Protein AF-A0A4U2ZVJ0-F1 (afdb_monomer_lite)

Foldseek 3Di:
DDPDPDPVVVVVVVVVVVVVVVVVLVVLLVCLVVCCVPVVDDSVVSVVVSVVVVVVVVVVVVVLVVVCVVPNDPVSVVVVVVD

pLDDT: mean 82.91, std 9.96, range [40.47, 93.0]

Sequence (83 aa):
MKKSNVNPWLVVLGTVIVQMGLGTIYTWSLFNQPLVSKYGWSLNAVAITFSITSLSLAFSTLFASKLQEKWGLRKLIMIAGLA

Secondary structure (DSSP, 8-state):
-------HHHHHHHHHHHHHHHHHHHHHHHHHHHHHHHH---HHHHHHHHHHHHHHHHHHHHHHHHHHHHH-HHHHHHHHHH-

InterPro domains:
  IPR020846 Major facilitator superfamily domain [PS50850] (7-83)
  IPR036259 MFS transporter superfamily [G3DSA:1.20.1250.20] (3-83)
  IPR036259 MFS transporter superfamily [SSF103473] (7-81)

Radius of gyration: 17.45 Å; chains: 1; bounding box: 42×22×49 Å

Organism: NCBI:txid1890302

Structure (mmCIF, N/CA/C/O backbone):
data_AF-A0A4U2ZVJ0-F1
#
_entry.id   AF-A0A4U2ZVJ0-F1
#
loop_
_atom_site.group_PDB
_atom_site.id
_atom_site.type_symbol
_atom_site.label_atom_id
_atom_site.label_alt_id
_atom_site.label_comp_id
_atom_site.label_asym_id
_atom_site.label_entity_id
_atom_site.label_seq_id
_atom_site.pdbx_PDB_ins_code
_atom_site.Cartn_x
_atom_site.Cartn_y
_atom_site.Cartn_z
_atom_site.occupancy
_atom_site.B_iso_or_equiv
_atom_site.auth_seq_id
_atom_site.auth_comp_id
_atom_site.auth_asym_id
_atom_site.auth_atom_id
_atom_site.pdbx_PDB_model_num
ATOM 1 N N . MET A 1 1 ? -22.716 2.605 25.770 1.00 40.47 1 MET A N 1
ATOM 2 C CA . MET A 1 1 ? -22.091 2.009 24.566 1.00 40.47 1 MET A CA 1
ATOM 3 C C . MET A 1 1 ? -23.198 1.615 23.593 1.00 40.47 1 MET A C 1
ATOM 5 O O . MET A 1 1 ? -23.997 0.751 23.929 1.00 40.47 1 MET A O 1
ATOM 9 N N . LYS A 1 2 ? -23.332 2.293 22.443 1.00 41.53 2 LYS A N 1
ATOM 10 C CA . LYS A 1 2 ? -24.336 1.928 21.424 1.00 41.53 2 LYS A CA 1
ATOM 11 C C . LYS A 1 2 ? -23.955 0.558 20.847 1.00 41.53 2 LYS A C 1
ATOM 13 O O . LYS A 1 2 ? -22.946 0.468 20.156 1.00 41.53 2 LYS A O 1
ATOM 18 N N . LYS A 1 3 ? -24.740 -0.489 21.133 1.00 46.06 3 LYS A N 1
ATOM 19 C CA . LYS A 1 3 ? -24.672 -1.773 20.417 1.00 46.06 3 LYS A CA 1
ATOM 20 C C . LYS A 1 3 ? -25.069 -1.507 18.967 1.00 46.06 3 LYS A C 1
ATOM 22 O O . LYS A 1 3 ? -26.250 -1.413 18.649 1.00 46.06 3 LYS A O 1
ATOM 27 N N . SER A 1 4 ? -24.091 -1.300 18.096 1.00 57.56 4 SER A N 1
ATOM 28 C CA . SER A 1 4 ? -24.331 -1.342 16.662 1.00 57.56 4 SER A CA 1
ATOM 29 C C . SER A 1 4 ? -24.444 -2.813 16.258 1.00 57.56 4 SER A C 1
ATOM 31 O O . SER A 1 4 ? -23.546 -3.606 16.525 1.00 57.56 4 SER A O 1
ATOM 33 N N . ASN A 1 5 ? -25.557 -3.188 15.624 1.00 65.69 5 ASN A N 1
ATOM 34 C CA . ASN A 1 5 ? -25.743 -4.498 14.991 1.00 65.69 5 ASN A CA 1
ATOM 35 C C . ASN A 1 5 ? -24.885 -4.591 13.716 1.00 65.69 5 ASN A C 1
ATOM 37 O O . ASN A 1 5 ? -25.402 -4.742 12.612 1.00 65.69 5 ASN A O 1
ATOM 41 N N . VAL A 1 6 ? -23.569 -4.402 13.831 1.00 71.06 6 VAL A N 1
ATOM 42 C CA . VAL A 1 6 ? -22.663 -4.629 12.705 1.00 71.06 6 VAL A CA 1
ATOM 43 C C . VAL A 1 6 ? -22.458 -6.131 12.613 1.00 71.06 6 VAL A C 1
ATOM 45 O O . VAL A 1 6 ? -21.892 -6.726 13.525 1.00 71.06 6 VAL A O 1
ATOM 48 N N . ASN A 1 7 ? -22.937 -6.740 11.527 1.00 85.69 7 ASN A N 1
ATOM 49 C CA . ASN A 1 7 ? -22.698 -8.153 11.267 1.00 85.69 7 ASN A CA 1
ATOM 50 C C . ASN A 1 7 ? -21.175 -8.380 11.134 1.00 85.69 7 ASN A C 1
ATOM 52 O O . ASN A 1 7 ? -20.576 -7.818 10.211 1.00 85.69 7 ASN A O 1
ATOM 56 N N . PRO A 1 8 ? -20.538 -9.175 12.016 1.00 85.69 8 PRO A N 1
ATOM 57 C CA . PRO A 1 8 ? -19.096 -9.417 11.969 1.00 85.69 8 PRO A CA 1
ATOM 58 C C . PRO A 1 8 ? -18.629 -9.962 10.615 1.00 85.69 8 PRO A C 1
ATOM 60 O O . PRO A 1 8 ? -17.552 -9.604 10.147 1.00 85.69 8 PRO A O 1
ATOM 63 N N . TRP A 1 9 ? -19.473 -10.744 9.935 1.00 91.62 9 TRP A N 1
ATOM 64 C CA . TRP A 1 9 ? -19.183 -11.286 8.607 1.00 91.62 9 TRP A CA 1
ATOM 65 C C . TRP A 1 9 ? -19.024 -10.209 7.532 1.00 91.62 9 TRP A C 1
ATOM 67 O O . TRP A 1 9 ? -18.196 -10.363 6.640 1.00 91.62 9 TRP A O 1
ATOM 77 N N . LEU A 1 10 ? -19.750 -9.089 7.635 1.00 86.75 10 LEU A N 1
ATOM 78 C CA . LEU A 1 10 ? -19.572 -7.958 6.716 1.00 86.75 10 LEU A CA 1
ATOM 79 C C . LEU A 1 10 ? -18.224 -7.264 6.930 1.00 86.75 10 LEU A C 1
ATOM 81 O O . LEU A 1 10 ? -17.612 -6.805 5.970 1.00 86.75 10 LEU A O 1
ATOM 85 N N . VAL A 1 11 ? -17.746 -7.207 8.177 1.00 87.00 11 VAL A N 1
ATOM 86 C CA . VAL A 1 11 ? -16.416 -6.662 8.483 1.00 87.00 11 VAL A CA 1
ATOM 87 C C . VAL A 1 11 ? -15.337 -7.578 7.914 1.00 87.00 11 VAL A C 1
ATOM 89 O O . VAL A 1 11 ? -14.426 -7.089 7.258 1.00 87.00 11 VAL A O 1
ATOM 92 N N . VAL A 1 12 ? -15.470 -8.896 8.094 1.00 91.38 12 VAL A N 1
ATOM 93 C CA . VAL A 1 12 ? -14.535 -9.882 7.526 1.00 91.38 12 VAL A CA 1
ATOM 94 C C . VAL A 1 12 ? -14.487 -9.779 6.002 1.00 91.38 12 VAL A C 1
ATOM 96 O O . VAL A 1 12 ? -13.398 -9.687 5.442 1.00 91.38 12 VAL A O 1
ATOM 99 N N . LEU A 1 13 ? -15.644 -9.724 5.337 1.00 92.31 13 LEU A N 1
ATOM 100 C CA . LEU A 1 13 ? -15.715 -9.571 3.883 1.00 92.31 13 LEU A CA 1
ATOM 101 C C . LEU A 1 13 ? -15.016 -8.287 3.412 1.00 92.31 13 LEU A C 1
ATOM 103 O O . LEU A 1 13 ? -14.218 -8.331 2.478 1.00 92.31 13 LEU A O 1
ATOM 107 N N . GLY A 1 14 ? -15.265 -7.160 4.0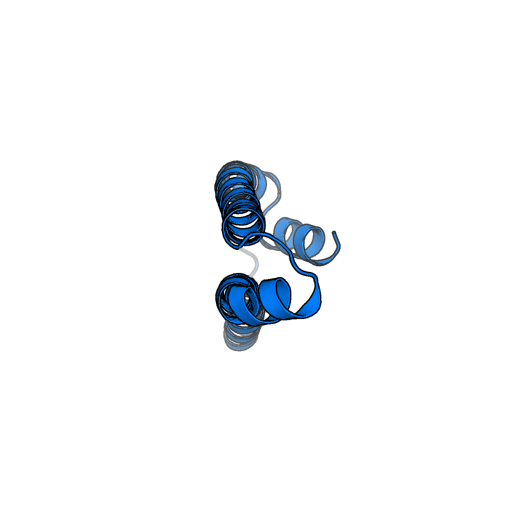86 1.00 89.00 14 GLY A N 1
ATOM 108 C CA . GLY A 1 14 ? -14.593 -5.894 3.786 1.00 89.00 14 GLY A CA 1
ATOM 109 C C . GLY A 1 14 ? -13.074 -5.983 3.952 1.00 89.00 14 GLY A C 1
ATOM 110 O O . GLY A 1 14 ? -12.333 -5.541 3.077 1.00 89.00 14 GLY A O 1
ATOM 111 N N . THR A 1 15 ? -12.603 -6.615 5.029 1.00 88.62 15 THR A N 1
ATOM 112 C CA . THR A 1 15 ? -11.170 -6.841 5.257 1.00 88.62 15 THR A CA 1
ATOM 113 C C . THR A 1 15 ? -10.552 -7.703 4.156 1.00 88.62 15 THR A C 1
ATOM 115 O O . THR A 1 15 ? -9.472 -7.373 3.675 1.00 88.62 15 THR A O 1
ATOM 118 N N . VAL A 1 16 ? -11.227 -8.767 3.708 1.00 92.31 16 VAL A N 1
ATOM 119 C CA . VAL A 1 16 ? -10.742 -9.611 2.600 1.00 92.31 16 VAL A CA 1
ATOM 120 C C . VAL A 1 16 ? -10.592 -8.798 1.314 1.00 92.31 16 VAL A C 1
ATOM 122 O O . VAL A 1 16 ? -9.551 -8.884 0.669 1.00 92.31 16 VAL A O 1
ATOM 125 N N . ILE A 1 17 ? -11.573 -7.958 0.973 1.00 89.75 17 ILE A N 1
ATOM 126 C CA . ILE A 1 17 ? -11.516 -7.100 -0.223 1.00 89.75 17 ILE A CA 1
ATOM 127 C C . ILE A 1 17 ? -10.324 -6.132 -0.153 1.00 89.75 17 ILE A C 1
ATOM 129 O O . ILE A 1 17 ? -9.580 -5.998 -1.125 1.00 89.75 17 ILE A O 1
ATOM 133 N N . VAL A 1 18 ? -10.092 -5.497 1.001 1.00 87.75 18 VAL A N 1
ATOM 134 C CA . VAL A 1 18 ? -8.939 -4.598 1.195 1.00 87.75 18 VAL A CA 1
ATOM 135 C C . VAL A 1 18 ? -7.612 -5.358 1.067 1.00 87.75 18 VAL A C 1
ATOM 137 O O . VAL A 1 18 ? -6.693 -4.882 0.401 1.00 87.75 18 VAL A O 1
ATOM 140 N N . GLN A 1 19 ? -7.520 -6.564 1.636 1.00 87.62 19 GLN A N 1
ATOM 141 C CA . GLN A 1 19 ? -6.323 -7.408 1.538 1.00 87.62 19 GLN A CA 1
ATOM 142 C C . GLN A 1 19 ? -6.050 -7.873 0.100 1.00 87.62 19 GLN A C 1
ATOM 144 O O . GLN A 1 19 ? -4.892 -7.940 -0.311 1.00 87.62 19 GLN A O 1
ATOM 149 N N . MET A 1 20 ? -7.092 -8.134 -0.696 1.00 87.56 20 MET A N 1
ATOM 150 C CA . MET A 1 20 ? -6.933 -8.408 -2.129 1.00 87.56 20 MET A CA 1
ATOM 151 C C . MET A 1 20 ? -6.320 -7.211 -2.867 1.00 87.56 20 MET A C 1
ATOM 153 O O . MET A 1 20 ? -5.460 -7.407 -3.723 1.00 87.56 20 MET A O 1
ATOM 157 N N . GLY A 1 21 ? -6.687 -5.981 -2.490 1.00 83.62 21 GLY A N 1
ATOM 158 C CA . GLY A 1 21 ? -6.067 -4.761 -3.016 1.00 83.62 21 GLY A CA 1
ATOM 159 C C . GLY A 1 21 ? -4.555 -4.697 -2.766 1.00 83.62 21 GLY A C 1
ATOM 160 O O . GLY A 1 21 ? -3.798 -4.358 -3.676 1.00 83.62 21 GLY A O 1
ATOM 161 N N . LEU A 1 22 ? -4.086 -5.103 -1.580 1.00 81.19 22 LEU A N 1
ATOM 162 C CA . LEU A 1 22 ? -2.645 -5.218 -1.301 1.00 81.19 22 LEU A CA 1
ATOM 163 C C . LEU A 1 22 ? -1.971 -6.308 -2.153 1.00 81.19 22 LEU A C 1
ATOM 165 O O . LEU A 1 22 ? -0.824 -6.140 -2.569 1.00 81.19 22 LEU A O 1
ATOM 169 N N . GLY A 1 23 ? -2.684 -7.388 -2.483 1.00 78.88 23 GLY A N 1
ATOM 170 C CA . GLY A 1 23 ? -2.209 -8.418 -3.415 1.00 78.88 23 GLY A CA 1
ATOM 171 C C . GLY A 1 23 ? -1.906 -7.882 -4.823 1.00 78.88 23 GLY A C 1
ATOM 172 O O . GLY A 1 23 ? -0.975 -8.351 -5.484 1.00 78.88 23 GLY A O 1
ATOM 173 N N . THR A 1 24 ? -2.616 -6.844 -5.273 1.00 79.69 24 THR A N 1
ATOM 174 C CA . THR A 1 24 ? -2.349 -6.181 -6.562 1.00 79.69 24 THR A CA 1
ATOM 175 C C . THR A 1 24 ? -0.959 -5.543 -6.601 1.00 79.69 24 THR A C 1
ATOM 177 O O . THR A 1 24 ? -0.268 -5.640 -7.615 1.00 79.69 24 THR A O 1
ATOM 180 N N . ILE A 1 25 ? -0.495 -4.966 -5.486 1.00 78.06 25 ILE A N 1
ATOM 181 C CA . ILE A 1 25 ? 0.861 -4.401 -5.384 1.00 78.06 25 ILE A CA 1
ATOM 182 C C . ILE A 1 25 ? 1.912 -5.505 -5.543 1.00 78.06 25 ILE A C 1
ATOM 184 O O . ILE A 1 25 ? 2.899 -5.320 -6.250 1.00 78.06 25 ILE A O 1
ATOM 188 N N . TYR A 1 26 ? 1.689 -6.680 -4.949 1.00 74.44 26 TYR A N 1
ATOM 189 C CA . TYR A 1 26 ? 2.586 -7.825 -5.127 1.00 74.44 26 TYR A CA 1
ATOM 190 C C . TYR A 1 26 ? 2.610 -8.316 -6.583 1.00 74.44 26 TYR A C 1
ATOM 192 O O . TYR A 1 26 ? 3.667 -8.655 -7.117 1.00 74.44 26 TYR A O 1
ATOM 200 N N . THR A 1 27 ? 1.458 -8.274 -7.255 1.00 81.50 27 THR A N 1
ATOM 201 C CA . THR A 1 27 ? 1.319 -8.667 -8.664 1.00 81.50 27 THR A CA 1
ATOM 202 C C . THR A 1 27 ? 2.144 -7.773 -9.598 1.00 81.50 27 THR A C 1
ATOM 204 O O . THR A 1 27 ? 2.642 -8.259 -10.611 1.00 81.50 27 THR A O 1
ATOM 207 N N . TRP A 1 28 ? 2.387 -6.504 -9.245 1.00 79.69 28 TRP A N 1
ATOM 208 C CA . TRP A 1 28 ? 3.291 -5.629 -10.006 1.00 79.69 28 TRP A CA 1
ATOM 209 C C . TRP A 1 28 ? 4.665 -6.275 -10.226 1.00 79.69 28 TRP A C 1
ATOM 211 O O . TRP A 1 28 ? 5.173 -6.269 -11.344 1.00 79.69 28 TRP A O 1
ATOM 221 N N . SER A 1 29 ? 5.212 -6.935 -9.197 1.00 77.00 29 SER A N 1
ATOM 222 C CA . SER A 1 29 ? 6.507 -7.620 -9.293 1.00 77.00 29 SER A CA 1
ATOM 223 C C . SER A 1 29 ? 6.529 -8.747 -10.338 1.00 77.00 29 SER A C 1
ATOM 225 O O . SER A 1 29 ? 7.558 -8.962 -10.979 1.00 77.00 29 SER A O 1
ATOM 227 N N . LEU A 1 30 ? 5.390 -9.415 -10.579 1.00 81.19 30 LEU A N 1
ATOM 228 C CA . LEU A 1 30 ? 5.239 -10.452 -11.609 1.00 81.19 30 LEU A CA 1
ATOM 229 C C . LEU A 1 30 ? 5.233 -9.857 -13.023 1.00 81.19 30 LEU A C 1
ATOM 231 O O . LEU A 1 30 ? 5.728 -10.477 -13.965 1.00 81.19 30 LEU A O 1
ATOM 235 N N . PHE A 1 31 ? 4.710 -8.639 -13.175 1.00 82.81 31 PHE A N 1
ATOM 236 C CA . PHE A 1 31 ? 4.674 -7.929 -14.452 1.00 82.81 31 PHE A CA 1
ATOM 237 C C . PHE A 1 31 ? 5.990 -7.234 -14.809 1.00 82.81 31 PHE A C 1
ATOM 239 O O . PHE A 1 31 ? 6.117 -6.757 -15.936 1.00 82.81 31 PHE A O 1
ATOM 246 N N . ASN A 1 32 ? 6.993 -7.235 -13.924 1.00 80.81 32 ASN A N 1
ATOM 247 C CA . ASN A 1 32 ? 8.285 -6.603 -14.189 1.00 80.81 32 ASN A CA 1
ATOM 248 C C . ASN A 1 32 ? 8.921 -7.092 -15.501 1.00 80.81 32 ASN A C 1
ATOM 250 O O . ASN A 1 32 ? 9.293 -6.277 -16.341 1.00 80.81 32 ASN A O 1
ATOM 254 N N . GLN A 1 33 ? 9.005 -8.409 -15.708 1.00 79.88 33 GLN A N 1
ATOM 255 C CA . GLN A 1 33 ? 9.582 -8.999 -16.924 1.00 79.88 33 GLN A CA 1
ATOM 256 C C . GLN A 1 33 ? 8.754 -8.689 -18.191 1.00 79.88 33 GLN A C 1
ATOM 258 O O . GLN A 1 33 ? 9.322 -8.184 -19.163 1.00 79.88 33 GLN A O 1
ATOM 263 N N . PRO A 1 34 ? 7.419 -8.892 -18.198 1.00 83.25 34 PRO A N 1
ATOM 264 C CA . PRO A 1 34 ? 6.562 -8.461 -19.305 1.00 83.25 34 PRO A CA 1
ATOM 265 C C . PRO A 1 34 ? 6.666 -6.968 -19.649 1.00 83.25 34 PRO A C 1
ATOM 267 O O . PRO A 1 34 ? 6.681 -6.614 -20.827 1.00 83.25 34 PRO A O 1
ATOM 270 N N . LEU A 1 35 ? 6.748 -6.084 -18.648 1.00 81.19 35 LEU A N 1
ATOM 271 C CA . LEU A 1 35 ? 6.855 -4.634 -18.845 1.00 81.19 35 LEU A CA 1
ATOM 272 C C . LEU A 1 35 ? 8.198 -4.243 -19.465 1.00 81.19 35 LEU A C 1
ATOM 274 O O . LEU A 1 35 ? 8.228 -3.471 -20.423 1.00 81.19 35 LEU A O 1
ATOM 278 N N . VAL A 1 36 ? 9.291 -4.822 -18.967 1.00 82.94 36 VAL A N 1
ATOM 279 C CA . VAL A 1 36 ? 10.639 -4.663 -19.532 1.00 82.94 36 VAL A CA 1
ATOM 280 C C . VAL A 1 36 ? 10.665 -5.119 -20.990 1.00 82.94 36 VAL A C 1
ATOM 282 O O . VAL A 1 36 ? 11.129 -4.381 -21.854 1.00 82.94 36 VAL A O 1
ATOM 285 N N . SER A 1 37 ? 10.107 -6.296 -21.287 1.00 81.56 37 SER A N 1
ATOM 286 C CA . SER A 1 37 ? 10.090 -6.848 -22.646 1.00 81.56 37 SER A CA 1
ATOM 287 C C . SER A 1 37 ? 9.211 -6.044 -23.611 1.00 81.56 37 SER A C 1
ATOM 289 O O . SER A 1 37 ? 9.583 -5.886 -24.772 1.00 81.56 37 SER A O 1
ATOM 291 N N . LYS A 1 38 ? 8.068 -5.518 -23.152 1.00 85.50 38 LYS A N 1
ATOM 292 C CA . LYS A 1 38 ? 7.113 -4.788 -24.001 1.00 85.50 38 LYS A CA 1
ATOM 293 C C . LYS A 1 38 ? 7.499 -3.328 -24.242 1.00 85.50 38 LYS A C 1
ATOM 295 O O . LYS A 1 38 ? 7.273 -2.821 -25.336 1.00 85.50 38 LYS A O 1
ATOM 300 N N . TYR A 1 39 ? 8.042 -2.650 -23.232 1.00 83.19 39 TYR A N 1
ATOM 301 C CA . TYR A 1 39 ? 8.359 -1.217 -23.291 1.00 83.19 39 TYR A CA 1
ATOM 302 C C . TYR A 1 39 ? 9.864 -0.928 -23.383 1.00 83.19 39 TYR A C 1
ATOM 304 O O . TYR A 1 39 ? 10.255 0.232 -23.490 1.00 83.19 39 TYR A O 1
ATOM 312 N N . GLY A 1 40 ? 10.716 -1.959 -23.335 1.00 79.06 40 GLY A N 1
ATOM 313 C CA . GLY A 1 40 ? 12.176 -1.821 -23.382 1.00 79.06 40 GLY A CA 1
ATOM 314 C C . GLY A 1 40 ? 12.775 -1.145 -22.144 1.00 79.06 40 GLY A C 1
ATOM 315 O O . GLY A 1 40 ? 13.908 -0.670 -22.186 1.00 79.06 40 GLY A O 1
ATOM 316 N N . TRP A 1 41 ? 12.017 -1.040 -21.051 1.00 81.50 41 TRP A N 1
ATOM 317 C CA . TRP A 1 41 ? 12.468 -0.383 -19.825 1.00 81.50 41 TRP A CA 1
ATOM 318 C C . TRP A 1 41 ? 13.532 -1.213 -19.111 1.00 81.50 41 TRP A C 1
ATOM 320 O O . TRP A 1 41 ? 13.518 -2.437 -19.172 1.00 81.50 41 TRP A O 1
ATOM 330 N N . SER A 1 42 ? 14.452 -0.566 -18.392 1.00 80.38 42 SER A N 1
ATOM 331 C CA . SER A 1 42 ? 15.412 -1.307 -17.572 1.00 80.38 42 SER A CA 1
ATOM 332 C C . SER A 1 42 ? 14.695 -1.954 -16.385 1.00 80.38 42 SER A C 1
ATOM 334 O O . SER A 1 42 ? 13.848 -1.337 -15.737 1.00 80.38 42 SER A O 1
ATOM 336 N N . LEU A 1 43 ? 15.059 -3.196 -16.054 1.00 78.88 43 LEU A N 1
ATOM 337 C CA . LEU A 1 43 ? 14.469 -3.912 -14.916 1.00 78.88 43 LEU A CA 1
ATOM 338 C C . LEU A 1 43 ? 14.647 -3.141 -13.600 1.00 78.88 43 LEU A C 1
ATOM 340 O O . LEU A 1 43 ? 13.776 -3.167 -12.735 1.00 78.88 43 LEU A O 1
ATOM 344 N N . ASN A 1 44 ? 15.741 -2.385 -13.491 1.00 81.81 44 ASN A N 1
ATOM 345 C CA . ASN A 1 44 ? 16.024 -1.528 -12.348 1.00 81.81 44 ASN A CA 1
ATOM 346 C C . ASN A 1 44 ? 15.013 -0.368 -12.230 1.00 81.81 44 ASN A C 1
ATOM 348 O O . ASN A 1 44 ? 14.537 -0.084 -11.137 1.00 81.81 44 ASN A O 1
ATOM 352 N N . ALA A 1 45 ? 14.602 0.253 -13.344 1.00 81.50 45 ALA A N 1
ATOM 353 C CA . ALA A 1 45 ? 13.577 1.302 -13.328 1.00 81.50 45 ALA A CA 1
ATOM 354 C C . ALA A 1 45 ? 12.200 0.769 -12.885 1.00 81.50 45 ALA A C 1
ATOM 356 O O . ALA A 1 45 ? 11.491 1.432 -12.122 1.00 81.50 45 ALA A O 1
ATOM 357 N N . VAL A 1 46 ? 11.841 -0.450 -13.305 1.00 82.38 46 VAL A N 1
ATOM 358 C CA . VAL A 1 46 ? 10.582 -1.099 -12.890 1.00 82.38 46 VAL A CA 1
ATOM 359 C C . VAL A 1 46 ? 10.634 -1.555 -11.422 1.00 82.38 46 VAL A C 1
ATOM 361 O O . VAL A 1 46 ? 9.649 -1.462 -10.690 1.00 82.38 46 VAL A O 1
ATOM 364 N N . ALA A 1 47 ? 11.801 -1.992 -10.944 1.00 82.50 47 ALA A N 1
ATOM 365 C CA . ALA A 1 47 ? 11.998 -2.332 -9.536 1.00 82.50 47 ALA A CA 1
ATOM 366 C C . ALA A 1 47 ? 11.955 -1.091 -8.625 1.00 82.50 47 ALA A C 1
ATOM 368 O O . ALA A 1 47 ? 11.364 -1.135 -7.547 1.00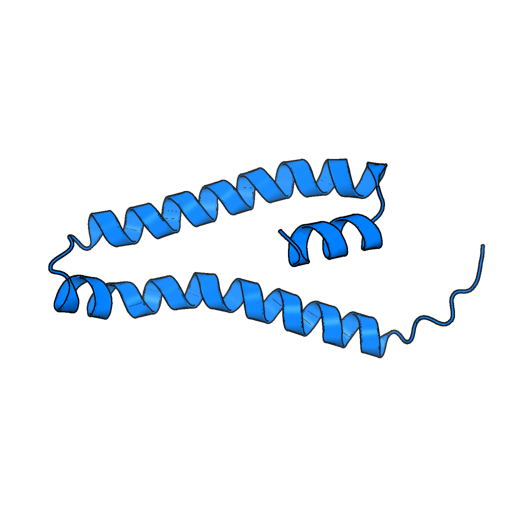 82.50 47 ALA A O 1
ATOM 369 N N . ILE A 1 48 ? 12.525 0.037 -9.063 1.00 86.62 48 ILE A N 1
ATOM 370 C CA . ILE A 1 48 ? 12.492 1.301 -8.312 1.00 86.62 48 ILE A CA 1
ATOM 371 C C . ILE A 1 48 ? 11.057 1.809 -8.138 1.00 86.62 48 ILE A C 1
ATOM 373 O O . ILE A 1 48 ? 10.725 2.304 -7.063 1.00 86.62 48 ILE A O 1
ATOM 377 N N . THR A 1 49 ? 10.187 1.651 -9.140 1.00 86.56 49 THR A N 1
ATOM 378 C CA . THR A 1 49 ? 8.769 2.037 -9.013 1.00 86.56 49 THR A CA 1
ATOM 379 C C . THR A 1 49 ? 8.080 1.252 -7.900 1.00 86.56 49 THR A C 1
ATOM 381 O O . THR A 1 49 ? 7.427 1.858 -7.053 1.00 86.56 49 THR A O 1
ATOM 384 N N . PHE A 1 50 ? 8.311 -0.062 -7.820 1.00 84.06 50 PHE A N 1
ATOM 385 C CA . PHE A 1 50 ? 7.819 -0.878 -6.706 1.00 84.06 50 PHE A CA 1
ATOM 386 C C . PHE A 1 50 ? 8.369 -0.410 -5.348 1.00 84.06 50 PHE A C 1
ATOM 388 O O . PHE A 1 50 ? 7.607 -0.264 -4.391 1.00 84.06 50 PHE A O 1
ATOM 395 N N . SER A 1 51 ? 9.669 -0.118 -5.261 1.00 88.25 51 SER A N 1
ATOM 396 C CA . SER A 1 51 ? 10.297 0.383 -4.030 1.00 88.25 51 SER A CA 1
ATOM 397 C C . SER A 1 51 ? 9.704 1.716 -3.569 1.00 88.25 51 SER A C 1
ATOM 399 O O . SER A 1 51 ? 9.444 1.887 -2.378 1.00 88.25 51 SER A O 1
ATOM 401 N N . ILE A 1 52 ? 9.443 2.642 -4.498 1.00 90.62 52 ILE A N 1
ATOM 402 C CA . ILE A 1 52 ? 8.787 3.921 -4.197 1.00 90.62 52 ILE A CA 1
ATOM 403 C C . ILE A 1 52 ? 7.373 3.669 -3.674 1.00 90.62 52 ILE A C 1
ATOM 405 O O . ILE A 1 52 ? 7.026 4.190 -2.618 1.00 90.62 52 ILE A O 1
ATOM 409 N N . THR A 1 53 ? 6.579 2.825 -4.340 1.00 88.75 53 TH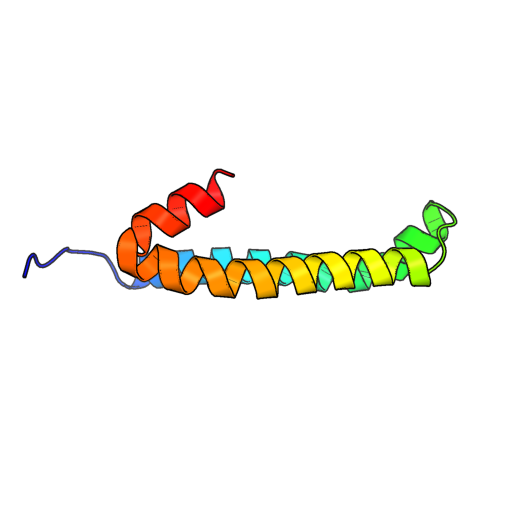R A N 1
ATOM 410 C CA . THR A 1 53 ? 5.231 2.470 -3.873 1.00 88.75 53 THR A CA 1
ATOM 411 C C . THR A 1 53 ? 5.259 1.847 -2.476 1.00 88.75 53 THR A C 1
ATOM 413 O O . THR A 1 53 ? 4.471 2.241 -1.615 1.00 88.75 53 THR A O 1
ATOM 416 N N . SER A 1 54 ? 6.187 0.923 -2.212 1.00 88.38 54 SER A N 1
ATOM 417 C CA . SER A 1 54 ? 6.335 0.293 -0.896 1.00 88.38 54 SER A CA 1
ATOM 418 C C . SER A 1 54 ? 6.744 1.300 0.183 1.00 88.38 54 SER A C 1
ATOM 420 O O . SER A 1 54 ? 6.229 1.244 1.301 1.00 88.38 54 SER A O 1
ATOM 422 N N . LEU A 1 55 ? 7.639 2.239 -0.137 1.00 91.56 55 LEU A N 1
ATOM 423 C CA . LEU A 1 55 ? 8.031 3.314 0.775 1.00 91.56 55 LEU A CA 1
ATOM 424 C C . LEU A 1 55 ? 6.852 4.255 1.058 1.00 91.56 55 LEU A C 1
ATOM 426 O O . LEU A 1 55 ? 6.598 4.588 2.214 1.00 91.56 55 LEU A O 1
ATOM 430 N N . SER A 1 56 ? 6.102 4.648 0.027 1.00 90.88 56 SER A N 1
ATOM 431 C CA . SER A 1 56 ? 4.896 5.467 0.170 1.00 90.88 56 SER A CA 1
ATOM 432 C C . SER A 1 56 ? 3.835 4.771 1.021 1.00 90.88 56 SER A C 1
ATOM 434 O O . SER A 1 56 ? 3.203 5.427 1.846 1.00 90.88 56 SER A O 1
ATOM 436 N N . LEU A 1 57 ? 3.668 3.452 0.883 1.00 88.19 57 LEU A N 1
ATOM 437 C CA . LEU A 1 57 ? 2.755 2.666 1.713 1.00 88.19 57 LEU A CA 1
ATOM 438 C C . LEU A 1 57 ? 3.201 2.645 3.181 1.00 88.19 57 LEU A C 1
ATOM 440 O O . LEU A 1 57 ? 2.388 2.893 4.075 1.00 88.19 57 LEU A O 1
ATOM 444 N N . ALA A 1 58 ? 4.490 2.405 3.440 1.00 90.44 58 ALA A N 1
ATOM 445 C CA . ALA A 1 58 ? 5.048 2.451 4.790 1.00 90.44 58 ALA A CA 1
ATOM 446 C C . ALA A 1 58 ? 4.860 3.837 5.426 1.00 90.44 58 ALA A C 1
ATOM 448 O O . ALA A 1 58 ? 4.392 3.947 6.561 1.00 90.44 58 ALA A O 1
ATOM 449 N N . PHE A 1 59 ? 5.146 4.899 4.668 1.00 93.00 59 PHE A N 1
ATOM 450 C CA . PHE A 1 59 ? 4.949 6.273 5.115 1.00 93.00 59 PHE A CA 1
ATOM 451 C C . PHE A 1 59 ? 3.471 6.555 5.398 1.00 93.00 59 PHE A C 1
ATOM 453 O O . PHE A 1 59 ? 3.139 6.992 6.494 1.00 93.00 59 PHE A O 1
ATOM 460 N N . SER A 1 60 ? 2.571 6.220 4.469 1.00 89.69 60 SER A N 1
ATOM 461 C CA . SER A 1 60 ? 1.120 6.366 4.635 1.00 89.69 60 SER A CA 1
ATOM 462 C C . SER A 1 60 ? 0.613 5.651 5.890 1.00 89.69 60 SER A C 1
ATOM 464 O O . SER A 1 60 ? -0.148 6.234 6.659 1.00 89.69 60 SER A O 1
ATOM 466 N N . THR A 1 61 ? 1.114 4.444 6.171 1.00 87.75 61 THR A N 1
ATOM 467 C CA . THR A 1 61 ? 0.733 3.663 7.359 1.00 87.75 61 THR A CA 1
ATOM 468 C C . THR A 1 61 ? 1.077 4.400 8.659 1.00 87.75 61 THR A C 1
ATOM 470 O O . THR A 1 61 ? 0.270 4.408 9.585 1.00 87.75 61 THR A O 1
ATOM 473 N N . LEU A 1 62 ? 2.215 5.105 8.725 1.00 90.50 62 LEU A N 1
ATOM 474 C CA . LEU A 1 62 ? 2.582 5.914 9.897 1.00 90.50 62 LEU A CA 1
ATOM 475 C C . LEU A 1 62 ? 1.582 7.051 10.167 1.00 90.50 62 LEU A C 1
ATOM 477 O O . LEU A 1 62 ? 1.261 7.331 11.326 1.00 90.50 62 LEU A O 1
ATOM 481 N N . PHE A 1 63 ? 1.076 7.705 9.116 1.00 88.94 63 PHE A N 1
ATOM 482 C CA . PHE A 1 63 ? 0.056 8.753 9.258 1.00 88.94 63 PHE A CA 1
ATOM 483 C C . PHE A 1 63 ? -1.330 8.172 9.504 1.00 88.94 63 PHE A C 1
ATOM 485 O O . PHE A 1 63 ? -2.071 8.715 10.324 1.00 88.94 63 PHE A O 1
ATOM 492 N N . ALA A 1 64 ? -1.668 7.065 8.840 1.00 87.06 64 ALA A N 1
ATOM 493 C CA . ALA A 1 64 ? -2.944 6.381 8.987 1.00 87.06 64 ALA A CA 1
ATOM 494 C C . ALA A 1 64 ? -3.197 6.000 10.448 1.00 87.06 64 ALA A C 1
ATOM 496 O O . ALA A 1 64 ? -4.295 6.246 10.936 1.00 87.06 64 ALA A O 1
ATOM 497 N N . SER A 1 65 ? -2.180 5.531 11.179 1.00 85.56 65 SER A N 1
ATOM 498 C CA . SER A 1 65 ? -2.284 5.222 12.613 1.00 85.56 65 SER A CA 1
ATOM 499 C C . SER A 1 65 ? -2.744 6.428 13.442 1.00 85.56 65 SER A C 1
ATOM 501 O O . SER A 1 65 ? -3.732 6.351 14.171 1.00 85.56 65 SER A O 1
ATOM 503 N N . LYS A 1 66 ? -2.092 7.585 13.270 1.00 89.19 66 LYS A N 1
ATOM 504 C CA . LYS A 1 66 ? -2.454 8.824 13.985 1.00 89.19 66 LYS A CA 1
ATOM 505 C C . LYS A 1 66 ? -3.818 9.363 13.548 1.00 89.19 66 LYS A C 1
ATOM 507 O O . LYS A 1 66 ? -4.580 9.904 14.349 1.00 89.19 66 LYS A O 1
ATOM 512 N N . LEU A 1 67 ? -4.137 9.240 12.262 1.00 87.75 67 LEU A N 1
ATOM 513 C CA . LEU A 1 67 ? -5.391 9.733 11.700 1.00 87.75 67 LEU A CA 1
ATOM 514 C C . LEU A 1 67 ? -6.578 8.852 12.106 1.00 87.75 67 LEU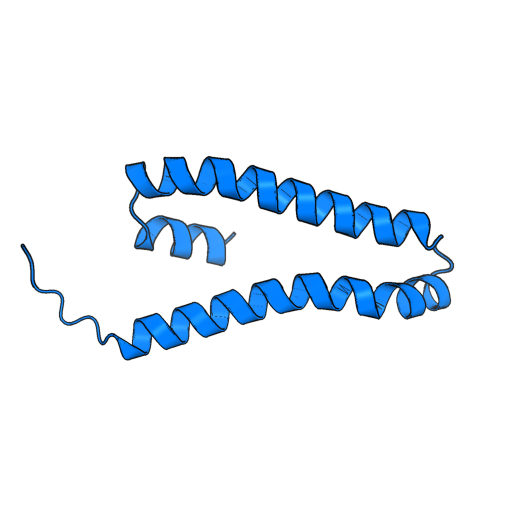 A C 1
ATOM 516 O O . LEU A 1 67 ? -7.667 9.368 12.360 1.00 87.75 67 LEU A O 1
ATOM 520 N N . GLN A 1 68 ? -6.357 7.545 12.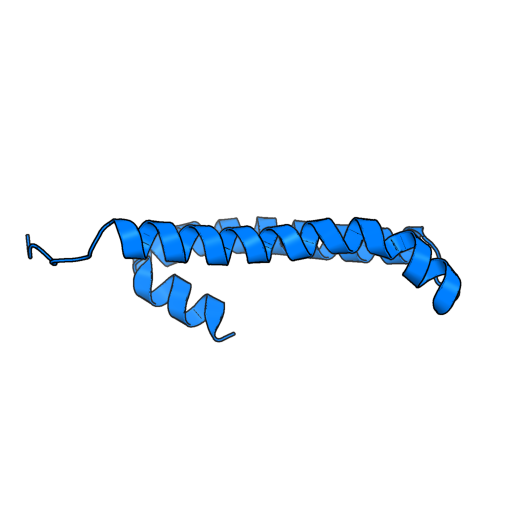247 1.00 88.56 68 GLN A N 1
ATOM 521 C CA . GLN A 1 68 ? -7.321 6.586 12.775 1.00 88.56 68 GLN A CA 1
ATOM 522 C C . GLN A 1 68 ? -7.717 6.927 14.214 1.00 88.56 68 GLN A C 1
ATOM 524 O O . GLN A 1 68 ? -8.909 6.893 14.523 1.00 88.56 68 GLN A O 1
ATOM 529 N N . GLU A 1 69 ? -6.757 7.289 15.070 1.00 88.00 69 GLU A N 1
ATOM 530 C CA . GLU A 1 69 ? -7.027 7.719 16.451 1.00 88.00 69 GLU A CA 1
ATOM 531 C C . GLU A 1 69 ? -7.905 8.978 16.497 1.00 88.00 69 GLU A C 1
ATOM 533 O O . GLU A 1 69 ? -8.817 9.073 17.318 1.00 88.00 69 GLU A O 1
ATOM 538 N N . LYS A 1 70 ? -7.685 9.926 15.576 1.00 89.12 70 LYS A N 1
ATOM 539 C CA . LYS A 1 70 ? -8.411 11.206 15.548 1.00 89.12 70 LYS A CA 1
ATOM 540 C C . LYS A 1 70 ? -9.785 11.126 14.873 1.00 89.12 70 LYS A C 1
ATOM 542 O O . LYS A 1 70 ? -10.725 11.783 15.318 1.00 89.12 70 LYS A O 1
ATOM 547 N N . TRP A 1 71 ? -9.908 10.404 13.759 1.00 88.88 71 TRP A N 1
ATOM 548 C CA . TRP A 1 71 ? -11.109 10.408 12.902 1.00 88.88 71 TRP A CA 1
ATOM 549 C C . TRP A 1 71 ? -11.957 9.140 13.016 1.00 88.88 71 TRP A C 1
ATOM 551 O O . TRP A 1 71 ? -13.112 9.125 12.575 1.00 88.88 71 TRP A O 1
ATOM 561 N N . GLY A 1 72 ? -11.409 8.091 13.627 1.00 86.00 72 GLY A N 1
ATOM 562 C CA . GLY A 1 72 ? -12.014 6.771 13.694 1.00 86.00 72 GLY A CA 1
ATOM 563 C C . GLY A 1 72 ? -11.867 5.980 12.390 1.00 86.00 72 GLY A C 1
ATOM 564 O O . GLY A 1 72 ? -11.845 6.523 11.283 1.00 86.00 72 GLY A O 1
ATOM 565 N N . LEU A 1 73 ? -11.827 4.653 12.529 1.00 84.25 73 LEU A N 1
ATOM 566 C CA . LEU A 1 73 ? -11.518 3.711 11.447 1.00 84.25 73 LEU A CA 1
ATOM 567 C C . LEU A 1 73 ? -12.471 3.817 10.238 1.00 84.25 73 LEU A C 1
ATOM 569 O O . LEU A 1 73 ? -12.028 3.799 9.096 1.00 84.25 73 LEU A O 1
ATOM 573 N N . ARG A 1 74 ? -13.784 3.979 10.467 1.00 83.50 74 ARG A N 1
ATOM 574 C CA . ARG A 1 74 ? -14.784 4.025 9.378 1.00 83.50 74 ARG A CA 1
ATOM 575 C C . ARG A 1 74 ? -14.590 5.201 8.422 1.00 83.50 74 ARG A C 1
ATOM 577 O O . ARG A 1 74 ? -14.670 5.010 7.215 1.00 83.50 74 ARG A O 1
ATOM 584 N N . LYS A 1 75 ? -14.376 6.412 8.950 1.00 87.44 75 LYS A N 1
ATOM 585 C CA . LYS A 1 75 ? -14.200 7.612 8.114 1.00 87.44 75 LYS A CA 1
ATOM 586 C C . LYS A 1 75 ? -12.891 7.539 7.342 1.00 87.44 75 LYS A C 1
ATOM 588 O O . LYS A 1 75 ? -12.879 7.847 6.158 1.00 87.44 75 LYS A O 1
ATOM 593 N N . LEU A 1 76 ? -11.831 7.077 8.003 1.00 87.56 76 LEU A N 1
ATOM 594 C CA . LEU A 1 76 ? -10.523 6.904 7.386 1.00 87.56 76 LEU A CA 1
ATOM 595 C C . LEU A 1 76 ? -10.583 5.944 6.191 1.00 87.56 76 LEU A C 1
ATOM 597 O O . LEU A 1 76 ? -10.144 6.315 5.109 1.00 87.56 76 LEU A O 1
ATOM 601 N N . ILE A 1 77 ? -11.179 4.757 6.363 1.00 86.31 77 ILE A N 1
ATOM 602 C CA . ILE A 1 77 ? -11.290 3.759 5.286 1.00 86.31 77 ILE A CA 1
ATOM 603 C C . ILE A 1 77 ? -12.146 4.278 4.123 1.00 86.31 77 ILE A C 1
ATOM 605 O O . ILE A 1 77 ? -11.774 4.083 2.973 1.00 86.31 77 ILE A O 1
ATOM 609 N N . MET A 1 78 ? -13.266 4.964 4.391 1.00 87.69 78 MET A N 1
ATOM 610 C CA . MET A 1 78 ? -14.098 5.523 3.313 1.00 87.69 78 MET A CA 1
ATOM 611 C C . MET A 1 78 ? -13.358 6.585 2.495 1.00 87.69 78 MET A C 1
ATOM 613 O O . MET A 1 78 ? -13.473 6.589 1.277 1.00 87.69 78 MET A O 1
ATOM 617 N N . ILE A 1 79 ? -12.596 7.468 3.150 1.00 88.12 79 ILE A N 1
ATOM 618 C CA . ILE A 1 79 ? -11.799 8.490 2.457 1.00 88.12 79 ILE A CA 1
ATOM 619 C C . ILE A 1 79 ? -10.667 7.826 1.664 1.00 88.12 79 ILE A C 1
ATOM 621 O O . ILE A 1 79 ? -10.469 8.164 0.504 1.00 88.12 79 ILE A O 1
ATOM 625 N N . ALA A 1 80 ? -9.968 6.857 2.261 1.00 85.56 80 ALA A N 1
ATOM 626 C CA . ALA A 1 80 ? -8.867 6.147 1.614 1.00 85.56 80 ALA A CA 1
ATOM 627 C C . ALA A 1 80 ? -9.307 5.296 0.412 1.00 85.56 80 ALA A C 1
ATOM 629 O O . ALA A 1 80 ? -8.506 5.078 -0.482 1.00 85.56 80 ALA A O 1
ATOM 630 N N . GLY A 1 81 ? -10.548 4.798 0.394 1.00 82.69 81 GLY A N 1
ATOM 631 C CA . GLY A 1 81 ? -11.097 4.062 -0.749 1.00 82.69 81 GLY A CA 1
ATOM 632 C C . GLY A 1 81 ? -11.713 4.943 -1.843 1.00 82.69 81 GLY A C 1
ATOM 633 O O . GLY A 1 81 ? -12.000 4.435 -2.922 1.00 82.69 81 GLY A O 1
ATOM 634 N N . LEU A 1 82 ? -11.966 6.226 -1.561 1.00 82.88 82 LEU A N 1
ATOM 635 C CA . LEU A 1 82 ? -12.48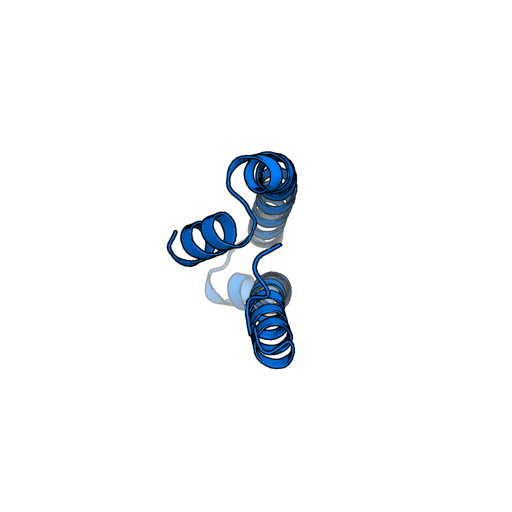4 7.204 -2.529 1.00 82.88 82 LEU A CA 1
ATOM 636 C C . LEU A 1 82 ? -11.375 8.003 -3.229 1.00 82.88 82 LEU A C 1
ATOM 638 O O . LEU A 1 82 ? -11.613 8.505 -4.325 1.00 82.88 82 LEU A O 1
ATOM 642 N N . ALA A 1 83 ? -10.229 8.175 -2.567 1.00 61.09 83 ALA A N 1
ATOM 643 C CA . ALA A 1 83 ? -9.046 8.854 -3.093 1.00 61.09 83 ALA A CA 1
ATOM 644 C C . ALA A 1 83 ? -8.184 7.899 -3.928 1.00 61.09 83 ALA A C 1
ATOM 646 O O . ALA A 1 83 ? -7.628 8.373 -4.942 1.00 61.09 83 ALA A O 1
#